Protein AF-A0A6Y0H6L3-F1 (afdb_monomer)

Sequence (61 aa):
MMAASCYAGSFLPNTEQEKSVNVSFAAPENLTISFDQVPGLMAGQKPAGMNIAKLTVDSAS

Solvent-accessible surface area (backbone atoms only — not comparable to full-atom values): 4669 Å² total; per-residue (Å²): 136,89,74,99,74,85,94,78,88,78,84,68,83,95,69,80,80,89,82,88,82,90,84,85,85,88,56,82,78,40,50,47,77,47,80,45,72,51,82,87,79,72,87,76,94,72,68,89,87,69,79,60,58,47,81,46,78,46,68,80,113

Foldseek 3Di:
DDDPDDPDDDDDPPPDDDDDDDDDDDDPVQKDKDKAADPDDDDDDDDPPDDGIDIDIDGPD

Mean predicted aligned error: 12.11 Å

Radius of gyration: 30.75 Å; Cα contacts (8 Å, |Δi|>4): 34; chains: 1; bounding box: 38×26×94 Å

Structure (mmCIF, N/C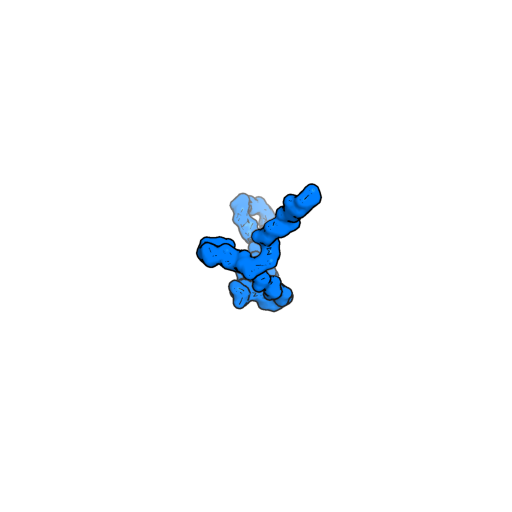A/C/O backbone):
data_AF-A0A6Y0H6L3-F1
#
_entry.id   AF-A0A6Y0H6L3-F1
#
loop_
_atom_site.group_PDB
_atom_site.id
_atom_site.type_symbol
_atom_site.label_atom_id
_atom_site.label_alt_id
_atom_site.label_comp_id
_atom_site.label_asym_id
_atom_site.label_entity_id
_atom_site.label_seq_id
_atom_site.pdbx_PDB_ins_code
_atom_site.Cartn_x
_atom_site.Cartn_y
_atom_site.Cartn_z
_atom_site.occupancy
_atom_site.B_iso_or_equiv
_atom_site.auth_seq_id
_atom_site.auth_comp_id
_atom_site.auth_asym_id
_atom_site.auth_atom_id
_atom_site.pdbx_PDB_model_num
ATOM 1 N N . MET A 1 1 ? -3.256 11.969 67.513 1.00 48.69 1 MET A N 1
ATOM 2 C CA . MET A 1 1 ? -3.948 11.041 66.589 1.00 48.69 1 MET A CA 1
ATOM 3 C C . MET A 1 1 ? -5.161 11.768 66.025 1.00 48.69 1 MET A C 1
ATOM 5 O O . MET A 1 1 ? -5.702 12.584 66.757 1.00 48.69 1 MET A O 1
ATOM 9 N N . MET A 1 2 ? -5.567 11.435 64.793 1.00 38.59 2 MET A N 1
ATOM 10 C CA . MET A 1 2 ? -6.763 11.890 64.047 1.00 38.59 2 MET A CA 1
ATOM 11 C C . MET A 1 2 ? -6.542 13.105 63.125 1.00 38.59 2 MET A C 1
ATOM 13 O O . MET A 1 2 ? -6.063 14.131 63.584 1.00 38.59 2 MET A O 1
ATOM 17 N N . ALA A 1 3 ? -6.886 13.097 61.835 1.00 43.66 3 ALA A N 1
ATOM 18 C CA . ALA A 1 3 ? -7.115 12.027 60.859 1.00 4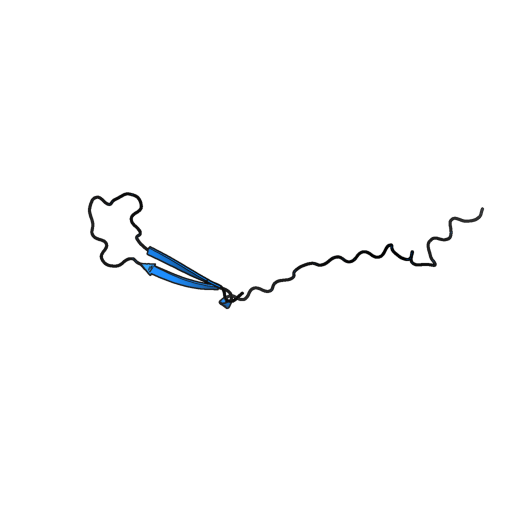3.66 3 ALA A CA 1
ATOM 19 C C . ALA A 1 3 ? -6.964 12.673 59.464 1.00 43.66 3 ALA A C 1
ATOM 21 O O . ALA A 1 3 ? -7.593 13.692 59.1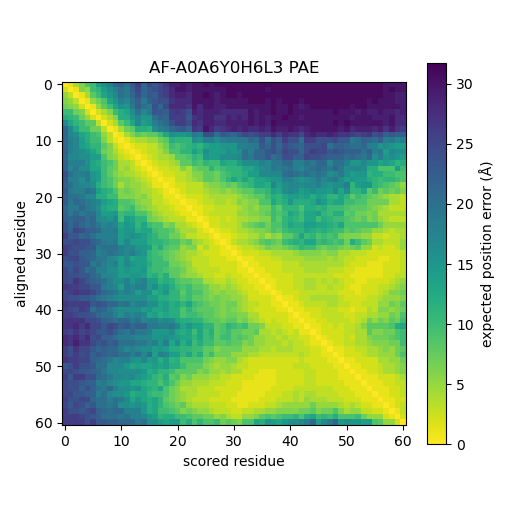86 1.00 43.66 3 ALA A O 1
ATOM 22 N N . ALA A 1 4 ? -6.122 12.106 58.598 1.00 51.09 4 ALA A N 1
ATOM 23 C CA . ALA A 1 4 ? -6.120 12.423 57.174 1.00 51.09 4 ALA A CA 1
ATOM 24 C C . ALA A 1 4 ? -7.338 11.739 56.533 1.00 51.09 4 ALA A C 1
ATOM 26 O O . ALA A 1 4 ? -7.294 10.572 56.164 1.00 51.09 4 ALA A O 1
ATOM 27 N N . SER A 1 5 ? -8.455 12.449 56.473 1.00 52.16 5 SER A N 1
ATOM 28 C CA . SER A 1 5 ? -9.681 12.060 55.771 1.00 52.16 5 SER A CA 1
ATOM 29 C C . SER A 1 5 ? -10.392 13.377 55.476 1.00 52.16 5 SER A C 1
ATOM 31 O O . SER A 1 5 ? -10.624 14.142 56.404 1.00 52.16 5 SER A O 1
ATOM 33 N N . CYS A 1 6 ? -10.621 13.800 54.237 1.00 52.78 6 CYS A N 1
ATOM 34 C CA . CYS A 1 6 ? -11.816 13.433 53.483 1.00 52.78 6 CYS A CA 1
ATOM 35 C C . CYS A 1 6 ? -11.654 13.884 52.014 1.00 52.78 6 CYS A C 1
ATOM 37 O O . CYS A 1 6 ? -12.248 14.873 51.604 1.00 52.78 6 CYS A O 1
ATOM 39 N N . TYR A 1 7 ? -10.869 13.180 51.201 1.00 54.06 7 TYR A N 1
ATOM 40 C CA . TYR A 1 7 ? -11.047 13.229 49.739 1.00 54.06 7 TYR A CA 1
ATOM 41 C C . TYR A 1 7 ? -11.547 11.864 49.271 1.00 54.06 7 TYR A C 1
ATOM 43 O O . TYR A 1 7 ? -10.908 11.167 48.495 1.00 54.06 7 TYR A O 1
ATOM 51 N N . ALA A 1 8 ? -12.668 11.434 49.841 1.00 58.50 8 ALA A N 1
ATOM 52 C CA . ALA A 1 8 ? -13.379 10.232 49.430 1.00 58.50 8 ALA A CA 1
ATOM 53 C C . ALA A 1 8 ? -14.866 10.448 49.731 1.00 58.50 8 ALA A C 1
ATOM 55 O O . ALA A 1 8 ? -15.363 10.014 50.765 1.00 58.50 8 ALA A O 1
ATOM 56 N N . GLY A 1 9 ? -15.560 11.215 48.885 1.00 58.81 9 GLY A N 1
ATOM 57 C CA . GLY A 1 9 ? -16.996 11.426 49.084 1.00 58.81 9 GLY A CA 1
ATOM 58 C C . GLY A 1 9 ? -17.727 12.279 48.052 1.00 58.81 9 GLY A C 1
ATOM 59 O O . GLY A 1 9 ? -18.942 12.150 47.954 1.00 58.81 9 GLY A O 1
ATOM 60 N N . SER A 1 10 ? -17.051 13.118 47.262 1.00 70.19 10 SER A N 1
ATOM 61 C CA . SER A 1 10 ? -17.750 13.919 46.251 1.00 70.19 10 SER A CA 1
ATOM 62 C C . SER A 1 10 ? -16.909 14.183 45.007 1.00 70.19 10 SER A C 1
ATOM 64 O O . SER A 1 10 ? -15.709 14.447 45.079 1.00 70.19 10 SER A O 1
ATOM 66 N N . PHE A 1 11 ? -17.568 14.101 43.852 1.00 77.56 11 PHE A N 1
ATOM 67 C CA . PHE A 1 11 ? -17.041 14.596 42.586 1.00 77.56 11 PHE A CA 1
ATOM 68 C C . PHE A 1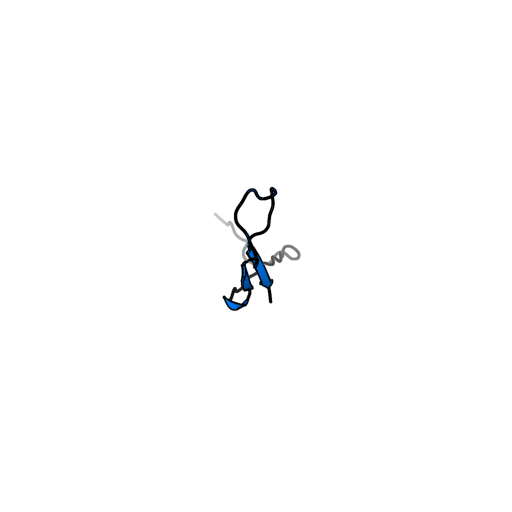 11 ? -17.079 16.129 42.603 1.00 77.56 11 PHE A C 1
ATOM 70 O O . PHE A 1 11 ? -18.066 16.720 43.045 1.00 77.56 11 PHE A O 1
ATOM 77 N N . LEU A 1 12 ? -16.004 16.772 42.143 1.00 80.44 12 LEU A N 1
ATOM 78 C CA . LEU A 1 12 ? -15.947 18.225 42.000 1.00 80.44 12 LEU A CA 1
ATOM 79 C C . LEU A 1 12 ? -16.755 18.624 40.750 1.00 80.44 12 LEU A C 1
ATOM 81 O O . LEU A 1 12 ? -16.419 18.192 39.645 1.00 80.44 12 LEU A O 1
ATOM 85 N N . PRO A 1 13 ? -17.840 19.405 40.887 1.00 77.81 13 PRO A N 1
ATOM 86 C CA . PRO A 1 13 ? -18.611 19.849 39.733 1.00 77.81 13 PRO A CA 1
ATOM 87 C C . PRO A 1 13 ? -17.756 20.768 38.852 1.00 77.81 13 PRO A C 1
ATOM 89 O O . PRO A 1 13 ? -16.959 21.557 39.360 1.00 77.81 13 PRO A O 1
ATOM 92 N N . ASN A 1 14 ? -17.951 20.698 37.533 1.00 73.62 14 ASN A N 1
ATOM 93 C CA . ASN A 1 14 ? -17.220 21.481 36.524 1.00 73.62 14 ASN A CA 1
ATOM 94 C C . ASN A 1 14 ? -15.714 21.156 36.387 1.00 73.62 14 ASN A C 1
ATOM 96 O O . ASN A 1 14 ? -14.983 21.939 35.785 1.00 73.62 14 ASN A O 1
ATOM 100 N N . THR A 1 15 ? -15.231 20.027 36.926 1.00 77.75 15 THR A N 1
ATOM 101 C CA . THR A 1 15 ? -13.853 19.534 36.687 1.00 77.75 15 THR A CA 1
ATOM 102 C C . THR A 1 15 ? -13.797 18.307 35.778 1.00 77.75 15 THR A C 1
ATOM 104 O O . THR A 1 15 ? -12.740 17.690 35.636 1.00 77.75 15 THR A O 1
ATOM 107 N N . GLU A 1 16 ? -14.930 17.906 35.206 1.00 83.00 16 GLU A N 1
ATOM 108 C CA . GLU A 1 16 ? -14.975 16.851 34.199 1.00 83.00 16 GLU A CA 1
ATOM 109 C C . GLU A 1 16 ? -14.191 17.271 32.950 1.00 83.00 16 GLU A C 1
ATOM 111 O O . GLU A 1 16 ? -14.210 18.430 32.538 1.00 83.00 16 GLU A O 1
ATOM 116 N N . GLN A 1 17 ? -13.448 16.327 32.378 1.00 84.56 17 GLN A N 1
ATOM 117 C CA . GLN A 1 17 ? -12.661 16.541 31.169 1.00 84.56 17 GLN A CA 1
ATOM 118 C C . GLN A 1 17 ? -13.021 15.458 30.165 1.00 84.56 17 GLN A C 1
ATOM 120 O O . GLN A 1 17 ? -12.836 14.270 30.431 1.00 84.56 17 GLN A O 1
ATOM 125 N N . GLU A 1 18 ? -13.516 15.873 29.006 1.00 85.56 18 GLU A N 1
ATOM 126 C CA . GLU A 1 18 ? -13.773 14.977 27.888 1.00 85.56 18 GLU A CA 1
ATOM 127 C C . GLU A 1 18 ? -12.539 14.915 26.979 1.00 85.56 18 GLU A C 1
ATOM 129 O O . GLU A 1 18 ? -11.918 15.935 26.663 1.00 85.56 18 GLU A O 1
ATOM 134 N N . LYS A 1 19 ? -12.164 13.705 26.553 1.00 88.00 19 LYS A N 1
ATOM 135 C CA . LYS A 1 19 ? -11.080 13.494 25.593 1.00 88.00 19 LYS A CA 1
ATOM 136 C C . LYS A 1 19 ? -11.525 12.509 24.524 1.00 88.00 19 LYS A C 1
ATOM 138 O O . LYS A 1 19 ? -11.907 11.386 24.833 1.00 88.00 19 LYS A O 1
ATOM 143 N N . SER A 1 20 ? -11.418 12.923 23.268 1.00 91.50 20 SER A N 1
ATOM 144 C CA . SER A 1 20 ? -11.674 12.074 22.110 1.00 91.50 20 SER A CA 1
ATOM 145 C C . SER A 1 20 ? -10.377 11.498 21.541 1.00 91.50 20 SER A C 1
ATOM 147 O O . SER A 1 20 ? -9.297 12.090 21.646 1.00 91.50 20 SER A O 1
ATOM 149 N N . VAL A 1 21 ? -10.494 10.320 20.932 1.00 92.31 21 VAL A N 1
ATOM 150 C CA . VAL A 1 21 ? -9.431 9.660 20.172 1.00 92.31 21 VAL A CA 1
ATOM 151 C C . VAL A 1 21 ? -10.043 8.990 18.948 1.00 92.31 21 VAL A C 1
ATOM 153 O O . VAL A 1 21 ? -11.154 8.466 19.017 1.00 92.31 21 VAL A O 1
ATOM 156 N N . ASN A 1 22 ? -9.312 8.996 17.835 1.00 90.44 22 ASN A N 1
ATOM 157 C CA . ASN A 1 22 ? -9.714 8.276 16.635 1.00 90.44 22 ASN A CA 1
ATOM 158 C C . ASN A 1 22 ? -9.155 6.856 16.678 1.00 90.44 22 ASN A C 1
ATOM 160 O O . ASN A 1 22 ? -7.950 6.659 16.838 1.00 90.44 22 ASN A O 1
ATOM 164 N N . VAL A 1 23 ? -10.034 5.880 16.483 1.00 90.00 23 VAL A N 1
ATOM 165 C CA . VAL A 1 23 ? -9.668 4.486 16.241 1.00 90.00 23 VAL A CA 1
ATOM 166 C C . VAL A 1 23 ? -10.042 4.180 14.799 1.00 90.00 23 VAL A C 1
ATOM 168 O O . VAL A 1 23 ? -11.182 4.404 14.402 1.00 90.00 23 VAL A O 1
ATOM 171 N N . SER A 1 24 ? -9.080 3.706 14.010 1.00 86.94 24 SER A N 1
ATOM 172 C CA . SER A 1 24 ? -9.301 3.339 12.612 1.00 86.94 24 SER A CA 1
ATOM 173 C C . SER A 1 24 ? -8.960 1.873 12.396 1.00 86.94 24 SER A C 1
ATOM 175 O O . SER A 1 24 ? -7.980 1.367 12.948 1.00 86.94 24 SER A O 1
ATOM 177 N N . PHE A 1 25 ? -9.775 1.206 11.584 1.00 86.50 25 PHE A N 1
ATOM 178 C CA . PHE A 1 25 ? -9.555 -0.161 11.140 1.00 86.50 25 PHE A CA 1
ATOM 179 C C . PHE A 1 25 ? -9.222 -0.128 9.652 1.00 86.50 25 PHE A C 1
ATOM 181 O O . PHE A 1 25 ? -10.002 0.373 8.844 1.00 86.50 25 PHE A O 1
ATOM 188 N N . ALA A 1 26 ? -8.050 -0.652 9.300 1.00 86.38 26 ALA A N 1
ATOM 189 C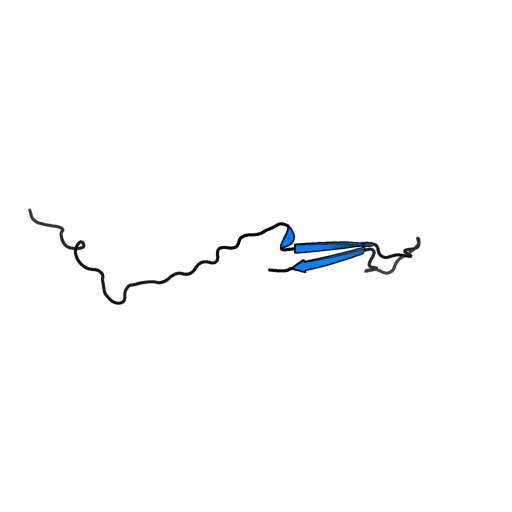 CA . ALA A 1 26 ? -7.622 -0.760 7.915 1.00 86.38 26 ALA A CA 1
ATOM 190 C C . ALA A 1 26 ? -7.947 -2.156 7.374 1.00 86.38 26 ALA A C 1
ATOM 192 O O . ALA A 1 26 ? -7.558 -3.158 7.978 1.00 86.38 26 ALA A O 1
ATOM 193 N N . ALA A 1 27 ? -8.622 -2.214 6.229 1.00 89.31 27 ALA A N 1
ATOM 194 C CA . ALA A 1 27 ? -8.758 -3.427 5.432 1.00 89.31 27 ALA A CA 1
ATOM 195 C C . ALA A 1 27 ? -7.870 -3.322 4.177 1.00 89.31 27 ALA A C 1
ATOM 197 O O . ALA A 1 27 ? -7.629 -2.210 3.703 1.00 89.31 27 ALA A O 1
ATOM 198 N N . PRO A 1 28 ? -7.384 -4.444 3.612 1.00 82.94 28 PRO A N 1
ATOM 199 C CA . PRO A 1 28 ? -6.572 -4.423 2.389 1.00 82.94 28 PRO A CA 1
ATOM 200 C C . PRO A 1 28 ? -7.240 -3.688 1.218 1.00 82.94 28 PRO A C 1
ATOM 202 O O . PRO A 1 28 ? -6.571 -3.041 0.425 1.00 82.94 28 PRO A O 1
ATOM 205 N N . GLU A 1 29 ? -8.565 -3.754 1.153 1.00 85.75 29 GLU A N 1
ATOM 206 C CA . GLU A 1 29 ? -9.420 -3.131 0.140 1.00 85.75 29 GLU A CA 1
ATOM 207 C C . GLU A 1 29 ? -9.702 -1.636 0.369 1.00 85.75 29 GLU A C 1
ATOM 209 O O . GLU A 1 29 ? -10.290 -0.989 -0.495 1.00 85.75 29 GLU A O 1
ATOM 214 N N . ASN A 1 30 ? -9.219 -1.042 1.470 1.00 87.25 30 ASN A N 1
ATOM 215 C CA . ASN A 1 30 ? -9.313 0.407 1.685 1.00 87.25 30 ASN A CA 1
ATOM 216 C C . ASN A 1 30 ? -8.518 1.203 0.642 1.00 87.25 30 ASN A C 1
ATOM 218 O O . ASN A 1 30 ? -8.849 2.360 0.383 1.00 87.25 30 ASN A O 1
ATOM 222 N N . LEU A 1 31 ? -7.484 0.586 0.056 1.00 91.06 31 LEU A N 1
ATOM 223 C CA . LEU A 1 31 ? -6.686 1.150 -1.022 1.00 91.06 31 LEU A CA 1
ATOM 224 C C . LE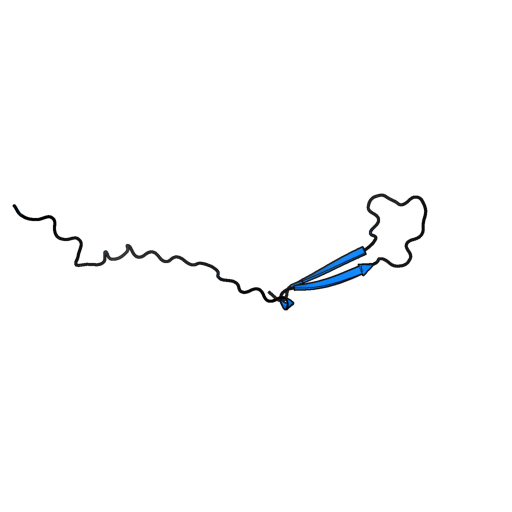U A 1 31 ? -6.762 0.246 -2.249 1.00 91.06 31 LEU A C 1
ATOM 226 O O . LEU A 1 31 ? -6.393 -0.925 -2.202 1.00 91.06 31 LEU A O 1
ATOM 230 N N . THR A 1 32 ? -7.176 0.815 -3.371 1.00 92.25 32 THR A N 1
ATOM 231 C CA . THR A 1 32 ? -7.055 0.174 -4.678 1.00 92.25 32 THR A CA 1
ATOM 232 C C . THR A 1 32 ? -5.807 0.707 -5.365 1.00 92.25 32 THR A C 1
ATOM 234 O O . THR A 1 32 ? -5.612 1.917 -5.471 1.00 92.25 32 THR A O 1
ATOM 237 N N . ILE A 1 33 ? -4.937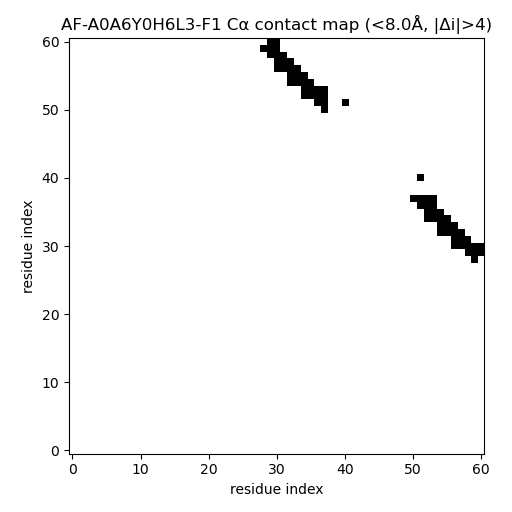 -0.199 -5.811 1.00 94.25 33 ILE A N 1
ATOM 238 C CA . ILE A 1 33 ? -3.643 0.141 -6.407 1.00 94.25 33 ILE A CA 1
ATOM 239 C C . ILE A 1 33 ? -3.606 -0.395 -7.838 1.00 94.25 33 ILE A C 1
ATOM 241 O O . ILE A 1 33 ? -3.785 -1.592 -8.051 1.00 94.25 33 ILE A O 1
ATOM 245 N N . SER A 1 34 ? -3.317 0.478 -8.805 1.00 95.81 34 SER A N 1
ATOM 246 C CA . SER A 1 34 ? -2.989 0.093 -10.184 1.00 95.81 34 SER A CA 1
ATOM 247 C C . SER A 1 34 ? -1.581 0.545 -10.534 1.00 95.81 34 SER A C 1
ATOM 249 O O . SER A 1 34 ? -1.193 1.679 -10.239 1.00 95.81 34 SER A O 1
ATOM 251 N N . PHE A 1 35 ? -0.817 -0.330 -11.183 1.00 96.00 35 PHE A N 1
ATOM 252 C CA . PHE A 1 35 ? 0.514 -0.012 -11.682 1.00 96.00 35 PHE A CA 1
ATOM 253 C C . PHE A 1 35 ? 0.602 -0.313 -13.172 1.00 96.00 35 PHE A C 1
ATOM 255 O O . PHE A 1 35 ? 0.590 -1.470 -13.590 1.00 96.00 35 PHE A O 1
ATOM 262 N N . ASP A 1 36 ? 0.729 0.750 -13.958 1.00 96.69 36 ASP A N 1
ATOM 263 C CA . ASP A 1 36 ? 0.682 0.699 -15.411 1.00 96.69 36 ASP A CA 1
ATOM 264 C C . ASP A 1 36 ? 2.008 1.178 -16.000 1.00 96.69 36 ASP A C 1
ATOM 266 O O . ASP A 1 36 ? 2.512 2.250 -15.664 1.00 96.69 36 ASP A O 1
ATOM 270 N N . GLN A 1 37 ? 2.580 0.401 -16.915 1.00 94.50 37 GLN A N 1
ATOM 271 C CA . GLN A 1 37 ? 3.754 0.831 -17.675 1.00 94.50 37 GLN A CA 1
ATOM 272 C C . GLN A 1 37 ? 3.363 1.824 -18.775 1.00 94.50 37 GLN A C 1
ATO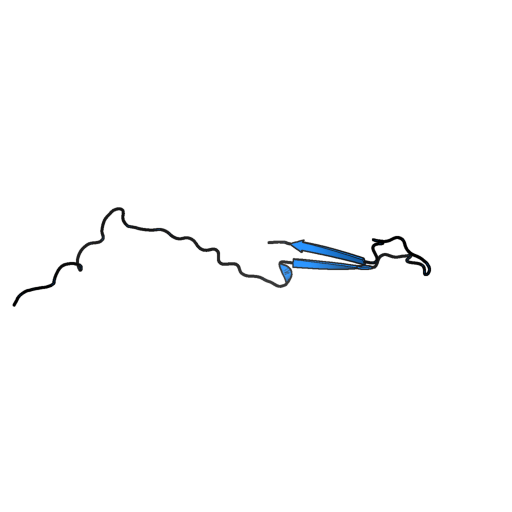M 274 O O . GLN A 1 37 ? 2.294 1.713 -19.377 1.00 94.50 37 GLN A O 1
ATOM 279 N N . VAL A 1 38 ? 4.251 2.768 -19.095 1.00 94.31 38 VAL A N 1
ATOM 280 C CA . VAL A 1 38 ? 4.057 3.658 -20.247 1.00 94.31 38 VAL A CA 1
ATOM 281 C C . VAL A 1 38 ? 4.389 2.878 -21.529 1.00 94.31 38 VAL A C 1
ATOM 283 O O . VAL A 1 38 ? 5.525 2.423 -21.683 1.00 94.31 38 VAL A O 1
ATOM 286 N N . PRO A 1 39 ? 3.438 2.693 -22.463 1.00 91.56 39 PRO A N 1
ATOM 287 C CA . PRO A 1 39 ? 3.703 1.975 -23.705 1.00 91.56 39 PRO A CA 1
ATOM 288 C C . PRO A 1 39 ? 4.567 2.806 -24.666 1.00 91.56 39 PRO A C 1
ATOM 290 O O . PRO A 1 39 ? 4.572 4.035 -24.626 1.00 91.56 39 PRO A O 1
ATOM 293 N N . GLY A 1 40 ? 5.276 2.132 -25.576 1.00 91.75 40 GLY A N 1
ATOM 294 C CA . GLY A 1 40 ? 5.999 2.797 -26.671 1.00 91.75 40 GLY A CA 1
ATOM 295 C C . GLY A 1 40 ? 7.319 3.468 -26.277 1.00 91.75 40 GLY A C 1
ATOM 296 O O . GLY A 1 40 ? 7.842 4.292 -27.028 1.00 91.75 40 GLY A O 1
ATOM 297 N N . LEU A 1 41 ? 7.892 3.121 -25.123 1.00 91.31 41 LEU A N 1
ATOM 298 C CA . LEU A 1 41 ? 9.230 3.577 -24.752 1.00 91.31 41 LEU A CA 1
ATOM 299 C C . LEU A 1 41 ? 10.283 2.974 -25.697 1.00 91.31 41 LEU A C 1
ATOM 301 O O . LEU A 1 41 ? 10.446 1.761 -25.782 1.00 91.31 41 LEU A O 1
ATOM 305 N N . MET A 1 42 ? 11.012 3.837 -26.404 1.00 93.44 42 MET A N 1
ATOM 306 C CA . MET A 1 42 ? 12.119 3.441 -27.294 1.00 93.44 42 MET A CA 1
ATOM 307 C C . MET A 1 42 ? 13.486 3.606 -26.613 1.00 93.44 42 MET A C 1
ATOM 309 O O . MET A 1 42 ? 13.598 4.387 -25.675 1.00 93.44 42 MET A O 1
ATOM 313 N N . ALA A 1 43 ? 14.541 2.943 -27.087 1.00 91.31 43 ALA A N 1
ATOM 314 C CA . ALA A 1 43 ? 15.909 3.166 -26.598 1.00 91.31 43 ALA A CA 1
ATOM 315 C C . ALA A 1 43 ? 16.488 4.532 -27.048 1.00 91.31 43 ALA A C 1
ATOM 317 O O . ALA A 1 43 ? 15.892 5.225 -27.873 1.00 91.31 43 ALA A O 1
ATOM 318 N N . GLY A 1 44 ? 17.653 4.916 -26.511 1.00 94.81 44 GLY A N 1
ATOM 319 C CA . GLY A 1 44 ? 18.373 6.151 -26.864 1.00 94.81 44 GLY A CA 1
ATOM 320 C C . GLY A 1 44 ? 18.356 7.218 -25.766 1.00 94.81 44 GLY A C 1
ATOM 321 O O . GLY A 1 44 ? 17.836 6.991 -24.674 1.00 94.81 44 GLY A O 1
ATOM 322 N N . GLN A 1 45 ? 18.943 8.386 -26.047 1.00 93.12 45 GLN A N 1
ATOM 323 C CA . GLN A 1 45 ? 18.986 9.489 -25.085 1.00 93.12 45 GLN A CA 1
ATOM 324 C C . GLN A 1 45 ? 17.566 9.987 -24.791 1.00 93.12 45 GLN A C 1
ATOM 326 O O . GLN A 1 45 ? 16.806 10.316 -25.703 1.00 93.12 45 GLN A O 1
ATOM 331 N N . LYS A 1 46 ? 17.204 10.027 -23.506 1.00 92.44 46 LYS A N 1
ATOM 332 C CA . LYS A 1 46 ? 15.887 10.468 -23.043 1.00 92.44 46 LYS A CA 1
ATOM 333 C C . LYS A 1 46 ? 15.955 11.838 -22.383 1.00 92.44 46 LYS A C 1
ATOM 335 O O . LYS A 1 46 ? 16.970 12.156 -21.761 1.00 92.44 46 LYS A O 1
ATOM 340 N N . PRO A 1 47 ? 14.882 12.640 -22.487 1.00 92.19 47 PRO A N 1
ATOM 341 C CA . PRO A 1 47 ? 14.771 13.855 -21.701 1.00 92.19 47 PRO A CA 1
ATOM 342 C C . PRO A 1 47 ? 14.729 13.512 -20.208 1.00 92.19 47 PRO A C 1
ATOM 344 O O . PRO A 1 47 ? 14.190 12.476 -19.803 1.00 92.19 47 PRO A O 1
ATOM 347 N N . ALA A 1 48 ? 15.288 14.400 -19.386 1.00 93.19 48 ALA A N 1
ATOM 348 C CA . ALA A 1 48 ? 15.164 14.299 -17.939 1.00 93.19 48 ALA A CA 1
ATOM 349 C C . ALA A 1 48 ? 13.682 14.386 -17.534 1.00 93.19 48 ALA A C 1
ATOM 351 O O . ALA A 1 48 ? 12.934 15.194 -18.082 1.00 93.19 48 ALA A O 1
ATOM 352 N N . GLY A 1 49 ? 13.261 13.542 -16.589 1.00 91.12 49 GLY A N 1
ATOM 353 C CA . GLY A 1 49 ? 11.871 13.503 -16.122 1.00 91.12 49 GLY A CA 1
ATOM 354 C C . GLY A 1 49 ? 10.894 12.763 -17.045 1.00 91.12 49 GLY A C 1
ATOM 355 O O . GLY A 1 49 ? 9.687 12.919 -16.892 1.00 91.12 49 GLY A O 1
ATOM 356 N N . MET A 1 50 ? 11.377 11.958 -18.001 1.00 93.88 50 MET A N 1
ATOM 357 C CA . MET A 1 50 ? 10.506 11.062 -18.768 1.00 93.88 50 MET A CA 1
ATOM 358 C C . MET A 1 50 ? 9.821 10.046 -17.844 1.00 93.88 50 MET A C 1
ATOM 360 O O . MET A 1 50 ? 10.486 9.260 -17.171 1.00 93.88 50 MET A O 1
ATOM 364 N N . ASN A 1 51 ? 8.489 10.021 -17.870 1.00 93.56 51 ASN A N 1
ATOM 365 C CA . ASN A 1 51 ? 7.701 9.012 -17.168 1.00 93.56 51 ASN A CA 1
ATOM 366 C C . ASN A 1 51 ? 7.820 7.653 -17.869 1.00 93.56 51 ASN A C 1
ATOM 368 O O . ASN A 1 51 ? 7.705 7.570 -19.092 1.00 93.56 51 ASN A O 1
ATOM 372 N N . ILE A 1 52 ? 8.002 6.591 -17.082 1.00 94.62 52 ILE A N 1
ATOM 373 C CA . ILE A 1 52 ? 8.116 5.206 -17.579 1.00 94.62 52 ILE A CA 1
ATOM 374 C C . ILE A 1 52 ? 7.000 4.288 -17.073 1.00 94.62 52 ILE A C 1
ATOM 376 O O . ILE A 1 52 ? 6.741 3.236 -17.652 1.00 94.62 52 ILE A O 1
ATOM 380 N N . ALA A 1 53 ? 6.327 4.699 -16.004 1.00 96.38 53 ALA A N 1
ATOM 381 C CA . ALA A 1 53 ? 5.199 4.005 -15.413 1.00 96.38 53 ALA A CA 1
ATOM 382 C C . ALA A 1 53 ? 4.319 5.009 -14.661 1.00 96.38 53 ALA A C 1
ATOM 384 O O . ALA A 1 53 ? 4.738 6.139 -14.389 1.00 96.38 53 ALA A O 1
ATOM 385 N N . LYS A 1 54 ? 3.110 4.581 -14.316 1.00 96.38 54 LYS A N 1
ATOM 386 C CA . LYS A 1 54 ? 2.147 5.309 -13.503 1.00 96.38 54 LYS A CA 1
ATOM 387 C C . LYS A 1 54 ? 1.669 4.398 -12.376 1.00 96.38 54 LYS A C 1
ATOM 389 O O . LYS A 1 54 ? 1.170 3.306 -12.627 1.00 96.38 54 LYS A O 1
ATOM 394 N N . LEU A 1 55 ? 1.806 4.877 -11.144 1.00 96.19 55 LEU A N 1
ATOM 395 C CA . LEU A 1 55 ? 1.157 4.301 -9.972 1.00 96.19 55 LEU A CA 1
ATOM 396 C C . LEU A 1 55 ? -0.114 5.110 -9.700 1.00 96.19 55 LEU A C 1
ATOM 398 O O . LEU A 1 55 ? -0.036 6.322 -9.498 1.00 96.19 55 LEU A O 1
ATOM 402 N N . THR A 1 56 ? -1.265 4.451 -9.719 1.00 96.06 56 THR A N 1
ATOM 403 C CA . THR A 1 56 ? -2.553 5.035 -9.338 1.00 96.06 56 THR A CA 1
ATOM 404 C C . THR A 1 56 ? -2.969 4.424 -8.008 1.00 96.06 56 THR A C 1
ATOM 406 O O . THR A 1 56 ? -2.918 3.204 -7.850 1.00 96.06 56 THR A O 1
ATOM 409 N N . VAL A 1 57 ? -3.327 5.275 -7.050 1.00 95.12 57 VAL A N 1
ATOM 410 C CA . VAL A 1 57 ? -3.788 4.868 -5.722 1.00 95.12 57 VAL A CA 1
ATOM 411 C C . VAL A 1 57 ? -5.117 5.556 -5.472 1.00 95.12 57 VAL A C 1
ATOM 413 O O . VAL A 1 57 ? -5.172 6.783 -5.444 1.00 95.12 57 VAL A O 1
ATOM 416 N N . ASP A 1 58 ? -6.156 4.758 -5.275 1.00 93.38 58 ASP A N 1
ATOM 417 C CA . ASP A 1 58 ? -7.495 5.213 -4.932 1.00 93.38 58 ASP A CA 1
ATOM 418 C C . ASP A 1 58 ? -7.840 4.737 -3.519 1.00 93.38 58 ASP A C 1
ATOM 420 O O . ASP A 1 58 ? -7.504 3.616 -3.134 1.00 93.38 58 ASP A O 1
ATOM 424 N N . SER A 1 59 ? -8.497 5.593 -2.738 1.00 89.56 59 SER A N 1
ATOM 425 C CA . SER A 1 59 ? -8.930 5.291 -1.370 1.00 89.56 59 SER A CA 1
ATOM 426 C C . SER A 1 59 ? -10.448 5.292 -1.299 1.00 89.56 59 SER A C 1
ATOM 428 O O . SER A 1 59 ? -11.087 6.229 -1.774 1.00 89.56 59 SER A O 1
ATOM 430 N N . ALA A 1 60 ? -11.011 4.263 -0.671 1.00 78.69 60 ALA A N 1
ATOM 431 C CA . ALA A 1 60 ? -12.424 4.225 -0.290 1.00 78.69 60 ALA A CA 1
ATOM 432 C C . ALA A 1 60 ? -12.658 4.667 1.171 1.00 78.69 60 ALA A C 1
ATOM 434 O O . ALA A 1 60 ? -13.801 4.693 1.623 1.00 78.69 60 ALA A O 1
ATOM 435 N N . SER A 1 61 ? -11.577 4.968 1.908 1.00 68.44 61 SER A N 1
ATOM 436 C CA . SER A 1 61 ? -11.597 5.534 3.269 1.00 68.44 61 SER A CA 1
ATOM 437 C C . SER A 1 61 ? -11.744 7.048 3.271 1.00 68.44 61 SER A C 1
ATOM 439 O O . SER A 1 61 ? -11.111 7.680 2.392 1.00 68.44 61 SER A O 1
#

Organism: Salmonella enteritidis (NCBI:txid149539)

Nearest PDB structures (foldseek):
  8xa0-assembly1_G  TM=5.735E-01  e=6.970E+00  Human alphaherpesvirus 3

pLDDT: mean 83.43, std 15.13, range [38.59, 96.69]

Secondary structure (DSSP, 8-state):
------SSS-PPTT-------------GGGEEEEEEEPTTPPSS---TT---EEEEEEE--

InterPro domains:
  IPR0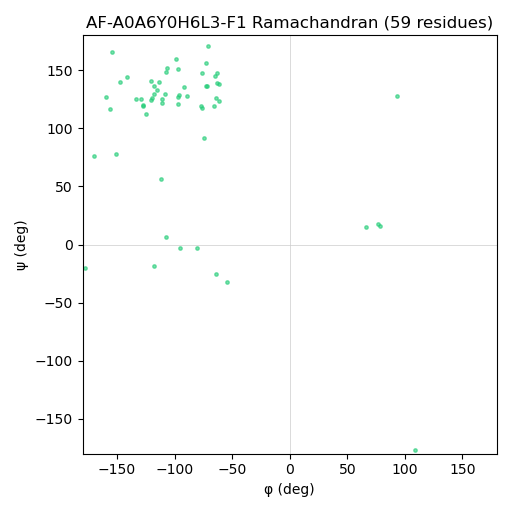08966 Adhesion domain superfamily [SSF49401] (18-61)
  IPR018569 Saf-pilin pilus formation protein [PF09460] (9-60)
  IPR037028 Dr-adhesin superfamily [G3DSA:2.60.40.1570] (28-61)